Protein AF-A0A5C8Z9X7-F1 (afdb_monomer_lite)

Structure (mmCIF, N/CA/C/O backbone):
data_AF-A0A5C8Z9X7-F1
#
_entry.id   AF-A0A5C8Z9X7-F1
#
loop_
_atom_site.group_PDB
_atom_site.id
_atom_site.type_symbol
_atom_site.label_atom_id
_atom_site.label_alt_id
_atom_site.label_comp_id
_atom_site.label_asym_id
_atom_site.label_entity_id
_atom_site.label_seq_id
_atom_site.pdbx_PDB_ins_code
_atom_site.Cartn_x
_atom_site.Cartn_y
_atom_site.Cartn_z
_atom_site.occupancy
_atom_site.B_iso_or_equiv
_atom_site.auth_seq_id
_atom_site.auth_comp_id
_atom_site.auth_asym_id
_atom_site.auth_atom_id
_atom_site.pdbx_PDB_model_num
ATOM 1 N N . MET A 1 1 ? 26.070 -21.614 -24.315 1.00 42.38 1 MET A N 1
ATOM 2 C CA . MET A 1 1 ? 24.738 -21.307 -23.749 1.00 42.38 1 MET A CA 1
ATOM 3 C C . MET A 1 1 ? 24.468 -19.811 -23.822 1.00 42.38 1 MET A C 1
ATOM 5 O O . MET A 1 1 ? 24.891 -19.078 -22.942 1.00 42.38 1 MET A O 1
ATOM 9 N N . GLY A 1 2 ? 23.814 -19.342 -24.884 1.00 53.16 2 GLY A N 1
ATOM 10 C CA . GLY A 1 2 ? 23.426 -17.938 -25.027 1.00 53.16 2 GLY A CA 1
ATOM 11 C C . GLY A 1 2 ? 21.914 -17.839 -25.138 1.00 53.16 2 GLY A C 1
ATOM 12 O O . GLY A 1 2 ? 21.373 -18.003 -26.224 1.00 53.16 2 GLY A O 1
ATOM 13 N N . SER A 1 3 ? 21.219 -17.602 -24.027 1.00 50.03 3 SER A N 1
ATOM 14 C CA . SER A 1 3 ? 19.779 -17.337 -24.052 1.00 50.03 3 SER A CA 1
ATOM 15 C C . SER A 1 3 ? 19.474 -16.067 -23.268 1.00 50.03 3 SER A C 1
ATOM 17 O O . SER A 1 3 ? 19.736 -15.985 -22.074 1.00 50.03 3 SER A O 1
ATOM 19 N N . ASN A 1 4 ? 18.935 -15.087 -23.994 1.00 58.66 4 ASN A N 1
ATOM 20 C CA . ASN A 1 4 ? 18.564 -13.717 -23.629 1.00 58.66 4 ASN A CA 1
ATOM 21 C C . ASN A 1 4 ? 17.695 -13.567 -22.355 1.00 58.66 4 ASN A C 1
ATOM 23 O O . ASN A 1 4 ? 16.552 -13.107 -22.414 1.00 58.66 4 ASN A O 1
ATOM 27 N N . ASP A 1 5 ? 18.255 -13.844 -21.178 1.00 80.06 5 ASP A N 1
ATOM 28 C CA . ASP A 1 5 ? 17.573 -13.655 -19.886 1.00 80.06 5 ASP A CA 1
ATOM 29 C C . ASP A 1 5 ? 17.265 -12.174 -19.586 1.00 80.06 5 ASP A C 1
ATOM 31 O O . ASP A 1 5 ? 16.352 -11.839 -18.836 1.00 80.06 5 ASP A O 1
ATOM 35 N N . ARG A 1 6 ? 17.935 -11.250 -20.292 1.00 88.88 6 ARG A N 1
ATOM 36 C CA . ARG A 1 6 ? 17.697 -9.795 -20.251 1.00 88.88 6 ARG A CA 1
ATOM 37 C C . ARG A 1 6 ? 16.259 -9.387 -20.588 1.00 88.88 6 ARG A C 1
ATOM 39 O O . ARG A 1 6 ? 15.781 -8.367 -20.087 1.00 88.88 6 ARG A O 1
ATOM 46 N N . ASN A 1 7 ? 15.585 -10.126 -21.473 1.00 92.00 7 ASN A N 1
ATOM 47 C CA . ASN A 1 7 ? 14.222 -9.805 -21.908 1.00 92.00 7 ASN A CA 1
ATOM 48 C C . ASN A 1 7 ? 13.137 -10.512 -21.086 1.00 92.00 7 ASN A C 1
ATOM 50 O O . ASN A 1 7 ? 11.970 -10.148 -21.244 1.00 92.00 7 ASN A O 1
ATOM 54 N N . LYS A 1 8 ? 13.494 -11.482 -20.234 1.00 93.94 8 LYS A N 1
ATOM 55 C CA . LYS A 1 8 ? 12.525 -12.172 -19.381 1.00 93.94 8 LYS A CA 1
ATOM 56 C C . LYS A 1 8 ? 11.962 -11.237 -18.306 1.00 93.94 8 LYS A C 1
ATOM 58 O O . LYS A 1 8 ? 12.588 -10.212 -18.003 1.00 93.94 8 LYS 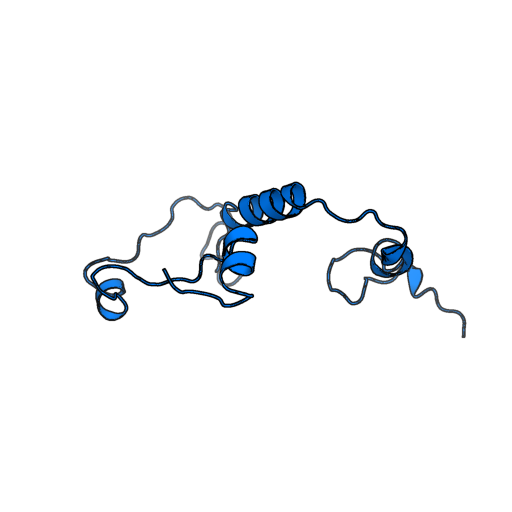A O 1
ATOM 63 N N . PRO A 1 9 ? 10.778 -11.549 -17.746 1.00 94.31 9 PRO A N 1
ATOM 64 C CA . PRO A 1 9 ? 10.276 -10.867 -16.563 1.00 94.31 9 PRO A CA 1
ATOM 65 C C . PRO A 1 9 ? 11.337 -10.837 -15.466 1.00 94.31 9 PRO A C 1
ATOM 67 O O . PRO A 1 9 ? 12.052 -11.812 -15.243 1.00 94.31 9 PRO A O 1
ATOM 70 N N . CYS A 1 10 ? 11.462 -9.695 -14.804 1.00 94.62 10 CYS A N 1
ATOM 71 C CA . CYS A 1 10 ? 12.379 -9.554 -13.691 1.00 94.62 10 CYS A CA 1
ATOM 72 C C . CYS A 1 10 ? 11.927 -10.439 -12.523 1.00 94.62 10 CYS A C 1
ATOM 74 O O . CYS A 1 10 ? 10.742 -10.465 -12.189 1.00 94.62 10 CYS A O 1
ATOM 76 N N . TRP A 1 11 ? 12.885 -11.071 -11.847 1.00 93.38 11 TRP A N 1
ATOM 77 C CA . TRP A 1 11 ? 12.645 -11.958 -10.703 1.00 93.38 11 TRP A CA 1
ATOM 78 C C . TRP A 1 11 ? 11.928 -11.285 -9.517 1.00 93.38 11 TRP A C 1
ATOM 80 O O . TRP A 1 11 ? 11.368 -11.970 -8.675 1.00 93.38 11 TRP A O 1
ATOM 90 N N . CYS A 1 12 ? 11.888 -9.949 -9.460 1.00 92.25 12 CYS A N 1
ATOM 91 C CA . CYS A 1 12 ? 11.220 -9.191 -8.398 1.00 92.25 12 CYS A CA 1
ATOM 92 C C . CYS A 1 12 ? 9.689 -9.118 -8.528 1.00 92.25 12 CYS A C 1
ATOM 94 O O . CYS A 1 12 ? 9.048 -8.415 -7.752 1.00 92.25 12 CYS A O 1
ATOM 96 N N . GLY A 1 13 ? 9.096 -9.738 -9.556 1.00 88.69 13 GLY A N 1
ATOM 97 C CA . GLY A 1 13 ? 7.641 -9.745 -9.747 1.00 88.69 13 GLY A CA 1
ATOM 98 C C . GLY A 1 13 ? 7.041 -8.416 -10.224 1.00 88.69 13 GLY A C 1
ATOM 99 O O . GLY A 1 13 ? 5.827 -8.289 -10.314 1.00 88.69 13 GLY A O 1
ATOM 100 N N . SER A 1 14 ? 7.860 -7.425 -10.595 1.00 88.75 14 SER A N 1
ATOM 101 C CA . SER A 1 14 ? 7.374 -6.107 -11.052 1.00 88.75 14 SER A CA 1
ATOM 102 C C . SER A 1 14 ? 6.635 -6.114 -12.400 1.00 88.75 14 SER A C 1
ATOM 104 O O . SER A 1 14 ? 6.155 -5.069 -12.837 1.00 88.75 14 SER A O 1
ATOM 106 N N . GLY A 1 15 ? 6.628 -7.239 -13.122 1.00 90.75 15 GLY A N 1
ATOM 107 C CA . GLY A 1 15 ? 6.119 -7.340 -14.496 1.00 90.75 15 GLY A CA 1
ATOM 108 C C . GLY A 1 15 ? 6.997 -6.655 -15.557 1.00 90.75 15 GLY A C 1
ATOM 109 O O . GLY A 1 15 ? 6.738 -6.783 -16.753 1.00 90.75 15 GLY A O 1
ATOM 110 N N . LYS A 1 16 ? 8.067 -5.951 -15.160 1.00 92.44 16 LYS A N 1
ATOM 111 C CA . LYS A 1 16 ? 9.035 -5.336 -16.082 1.00 92.44 16 LYS A CA 1
ATOM 112 C C . LYS A 1 16 ? 10.042 -6.374 -16.587 1.00 92.44 16 LYS A C 1
ATOM 114 O O . LYS A 1 16 ? 10.370 -7.329 -15.886 1.00 92.44 16 LYS A O 1
ATOM 119 N N . LYS A 1 17 ? 10.603 -6.156 -17.784 1.00 94.31 17 LYS A N 1
ATOM 120 C CA . LYS A 1 17 ? 11.741 -6.949 -18.296 1.00 94.31 17 LYS A CA 1
ATOM 121 C C . LYS A 1 17 ? 12.968 -6.750 -17.398 1.00 94.31 17 LYS A C 1
ATOM 123 O O . LYS A 1 17 ? 13.209 -5.618 -16.977 1.00 94.31 17 LYS A O 1
ATOM 128 N N . TYR A 1 18 ? 13.773 -7.790 -17.169 1.00 93.88 18 TYR A N 1
ATOM 129 C CA . TYR A 1 18 ? 14.961 -7.740 -16.303 1.00 93.88 18 TYR A CA 1
ATOM 130 C C . TYR A 1 18 ? 15.903 -6.577 -16.658 1.00 93.88 18 TYR A C 1
ATOM 132 O O . TYR A 1 18 ? 16.286 -5.800 -15.782 1.00 93.88 18 TYR A O 1
ATOM 140 N N . LYS A 1 19 ? 16.152 -6.354 -17.957 1.00 92.81 19 LYS A N 1
ATOM 141 C CA . LYS A 1 19 ? 16.980 -5.238 -18.447 1.00 92.81 19 LYS A CA 1
ATOM 142 C C . LYS A 1 19 ? 16.453 -3.829 -18.145 1.00 92.81 19 LYS A C 1
ATOM 144 O O . LYS A 1 19 ? 17.208 -2.879 -18.257 1.00 92.81 19 LYS A O 1
ATOM 149 N N . LYS A 1 20 ? 15.159 -3.688 -17.843 1.00 92.12 20 LYS A N 1
ATOM 150 C CA . LYS A 1 20 ? 14.495 -2.417 -17.491 1.00 92.12 20 LYS A CA 1
ATOM 151 C C . LYS A 1 20 ? 14.154 -2.344 -15.996 1.00 92.12 20 LYS A C 1
ATOM 153 O O . LYS A 1 20 ? 13.305 -1.552 -15.591 1.00 92.12 20 LYS A O 1
ATOM 158 N N . CYS A 1 21 ? 14.709 -3.251 -15.199 1.00 92.31 21 CYS A N 1
ATOM 159 C CA . CYS A 1 21 ? 14.418 -3.363 -13.781 1.00 92.31 21 CYS A CA 1
ATOM 160 C C . CYS A 1 21 ? 15.728 -3.530 -13.010 1.00 92.31 21 CYS A C 1
ATOM 162 O O . CYS A 1 21 ? 16.429 -2.543 -12.825 1.00 92.31 21 CYS A O 1
ATOM 164 N N . HIS A 1 22 ? 16.088 -4.746 -12.601 1.00 92.38 22 HIS A N 1
ATOM 165 C CA . HIS A 1 22 ? 17.248 -4.947 -11.732 1.00 92.38 22 HIS A CA 1
ATOM 166 C C . HIS A 1 22 ? 18.603 -4.865 -12.447 1.00 92.38 22 HIS A C 1
ATOM 168 O O . HIS A 1 22 ? 19.588 -4.583 -11.781 1.00 92.38 22 HIS A O 1
ATOM 174 N N . LEU A 1 23 ? 18.670 -5.047 -13.775 1.00 92.75 23 LEU A N 1
ATOM 175 C CA . LEU A 1 23 ? 19.950 -4.963 -14.500 1.00 92.75 23 LEU A CA 1
ATOM 176 C C . LEU A 1 23 ? 20.573 -3.557 -14.471 1.00 92.75 23 LEU A C 1
ATOM 178 O O . LEU A 1 23 ? 21.784 -3.441 -14.523 1.00 92.75 23 LEU A O 1
ATOM 182 N N . ILE A 1 24 ? 19.746 -2.512 -14.413 1.00 92.56 24 ILE A N 1
ATOM 183 C CA . ILE A 1 24 ? 20.181 -1.104 -14.421 1.00 92.56 24 ILE A CA 1
ATOM 184 C C . ILE A 1 24 ? 19.952 -0.437 -13.063 1.00 92.56 24 ILE A C 1
ATOM 186 O O . ILE A 1 24 ? 19.882 0.781 -12.976 1.00 92.56 24 ILE A O 1
ATOM 190 N N . ARG A 1 25 ? 19.734 -1.220 -11.996 1.00 88.62 25 ARG A N 1
ATOM 191 C CA . ARG A 1 25 ? 19.290 -0.688 -10.699 1.00 88.62 25 ARG A CA 1
ATOM 192 C C . ARG A 1 25 ? 20.289 0.296 -10.098 1.00 88.62 25 ARG A C 1
ATOM 194 O O . ARG A 1 25 ? 19.851 1.264 -9.490 1.00 88.62 25 ARG A O 1
ATOM 201 N N . GLU A 1 26 ? 21.578 0.033 -10.279 1.00 88.75 26 GLU A N 1
ATOM 202 C CA . GLU A 1 26 ? 22.678 0.871 -9.789 1.00 88.75 26 GLU A CA 1
ATOM 203 C C . GLU A 1 26 ? 22.783 2.204 -10.541 1.00 88.75 26 GLU A C 1
ATOM 205 O O . GLU A 1 26 ? 23.237 3.189 -9.974 1.00 88.75 26 GLU A O 1
ATOM 210 N N . GLU A 1 27 ? 22.309 2.257 -11.790 1.00 92.69 27 GLU A N 1
ATOM 211 C CA . GLU A 1 27 ? 22.295 3.464 -12.629 1.00 92.69 27 GLU A CA 1
ATOM 212 C C . GLU A 1 27 ? 21.043 4.332 -12.400 1.00 92.69 27 GLU A C 1
ATOM 214 O O . GLU A 1 27 ? 20.899 5.386 -13.013 1.00 92.69 27 GLU A O 1
ATOM 219 N N . GLN A 1 28 ? 20.079 3.877 -11.591 1.00 88.06 28 GLN A N 1
ATOM 220 C CA . GLN A 1 28 ? 18.865 4.643 -11.303 1.00 88.06 28 GLN A CA 1
ATOM 221 C C . GLN A 1 28 ? 19.106 5.654 -10.186 1.00 88.06 28 GLN A C 1
ATOM 223 O O . GLN A 1 28 ? 19.698 5.323 -9.159 1.00 88.06 28 GLN A O 1
ATOM 228 N N . ASP A 1 29 ? 18.531 6.845 -10.343 1.00 89.69 29 ASP A N 1
ATOM 229 C CA . ASP A 1 29 ? 18.546 7.865 -9.302 1.00 89.69 29 ASP A CA 1
ATOM 230 C C . ASP A 1 29 ? 17.888 7.364 -8.011 1.00 89.69 29 ASP A C 1
ATOM 232 O O . ASP A 1 29 ? 16.889 6.628 -8.009 1.00 89.69 29 ASP A O 1
ATOM 236 N N . SER A 1 30 ? 18.453 7.788 -6.881 1.00 86.94 30 SER A N 1
ATOM 237 C CA . SER A 1 30 ? 17.854 7.535 -5.578 1.00 86.94 30 SER A CA 1
ATOM 238 C C . SER A 1 30 ? 16.538 8.296 -5.449 1.00 86.94 30 SER A C 1
ATOM 240 O O . SER A 1 30 ? 16.479 9.491 -5.732 1.00 86.94 30 SER A O 1
ATOM 242 N N . LEU A 1 31 ? 15.507 7.625 -4.936 1.00 87.81 31 LEU A N 1
ATOM 243 C CA . LEU A 1 31 ? 14.258 8.284 -4.566 1.00 87.81 31 LEU A CA 1
ATOM 244 C C . LEU A 1 31 ? 14.505 9.276 -3.431 1.00 87.81 31 LEU A C 1
ATOM 246 O O . LEU A 1 31 ? 15.096 8.934 -2.403 1.00 87.81 31 LEU A O 1
ATOM 250 N N . THR A 1 32 ? 13.992 10.488 -3.591 1.00 91.25 32 THR A N 1
ATOM 251 C CA . THR A 1 32 ? 13.977 11.470 -2.515 1.00 91.25 32 THR A CA 1
ATOM 252 C C . THR A 1 32 ? 13.006 11.039 -1.419 1.00 91.25 32 THR A C 1
ATOM 254 O O . THR A 1 32 ? 12.035 10.304 -1.637 1.00 91.25 32 THR A O 1
ATOM 257 N N . ARG A 1 33 ? 13.229 11.552 -0.206 1.00 88.56 33 ARG A N 1
ATOM 258 C CA . ARG A 1 33 ? 12.332 11.319 0.933 1.00 88.56 33 ARG A CA 1
ATOM 259 C C . ARG A 1 33 ? 10.873 11.642 0.592 1.00 88.56 33 ARG A C 1
ATOM 261 O O . ARG A 1 33 ? 9.978 10.869 0.922 1.00 88.56 33 ARG A O 1
ATOM 268 N N . ARG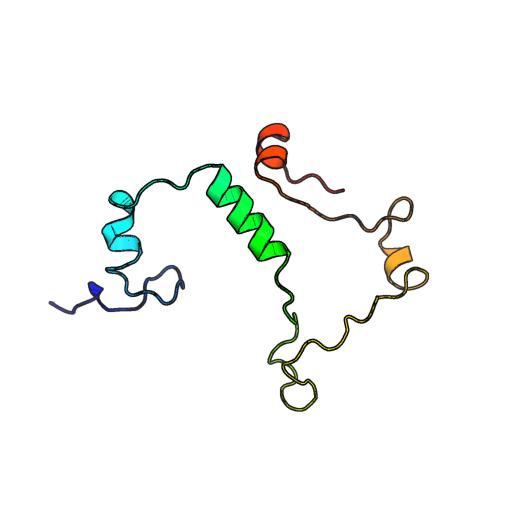 A 1 34 ? 10.652 12.782 -0.063 1.00 89.94 34 ARG A N 1
ATOM 269 C CA . ARG A 1 34 ? 9.318 13.269 -0.413 1.00 89.94 34 ARG A CA 1
ATOM 270 C C . ARG A 1 34 ? 8.612 12.327 -1.382 1.00 89.94 34 ARG A C 1
ATOM 272 O O . ARG A 1 34 ? 7.457 11.993 -1.158 1.00 89.94 34 ARG A O 1
ATOM 279 N N . GLU A 1 35 ? 9.311 11.846 -2.407 1.00 90.75 35 GLU A N 1
ATOM 280 C CA . GLU A 1 35 ? 8.738 10.898 -3.368 1.00 90.75 35 GLU A CA 1
ATOM 281 C C . GLU A 1 35 ? 8.323 9.583 -2.702 1.00 90.75 35 GLU A C 1
ATOM 283 O O . GLU A 1 35 ? 7.267 9.038 -3.025 1.00 90.75 35 GLU A O 1
ATOM 288 N N . LEU A 1 36 ? 9.110 9.088 -1.740 1.00 87.25 36 LEU A N 1
ATOM 289 C CA . LEU A 1 36 ? 8.751 7.899 -0.960 1.00 87.25 36 LEU A CA 1
ATOM 290 C C . LEU A 1 36 ? 7.497 8.128 -0.109 1.00 87.25 36 LEU A C 1
ATOM 292 O O . LEU A 1 36 ? 6.611 7.270 -0.069 1.00 87.25 36 LEU A O 1
ATOM 296 N N . GLU A 1 37 ? 7.409 9.275 0.565 1.00 88.75 37 GLU A N 1
ATOM 297 C CA . GLU A 1 37 ? 6.245 9.643 1.375 1.00 88.75 37 GLU A CA 1
ATOM 298 C C . GLU A 1 37 ? 4.985 9.809 0.515 1.00 88.75 37 GLU A C 1
ATOM 300 O O . GLU A 1 37 ? 3.938 9.242 0.845 1.00 88.75 37 GLU A O 1
ATOM 305 N N . ASP A 1 38 ? 5.095 10.508 -0.616 1.00 89.19 38 ASP A N 1
ATOM 306 C CA . ASP A 1 38 ? 4.001 10.715 -1.565 1.00 89.19 38 ASP A CA 1
ATOM 307 C C . ASP A 1 38 ? 3.543 9.384 -2.172 1.00 89.19 38 ASP A C 1
ATOM 309 O O . ASP A 1 38 ? 2.342 9.103 -2.234 1.00 89.19 38 ASP A O 1
ATOM 313 N N . TYR A 1 39 ? 4.481 8.510 -2.549 1.00 87.38 39 TYR A N 1
ATOM 314 C CA . TYR A 1 39 ? 4.165 7.168 -3.029 1.00 87.38 39 TYR A CA 1
ATOM 315 C C . TYR A 1 39 ? 3.406 6.360 -1.971 1.00 87.38 39 TYR A C 1
ATOM 317 O O . TYR A 1 39 ? 2.334 5.827 -2.259 1.00 87.38 39 TYR A O 1
ATOM 325 N N . ALA A 1 40 ? 3.911 6.296 -0.735 1.00 85.69 40 ALA A N 1
ATOM 326 C CA . ALA A 1 40 ? 3.270 5.548 0.344 1.00 85.69 40 ALA A CA 1
ATOM 327 C C . ALA A 1 40 ? 1.862 6.082 0.658 1.00 85.69 40 ALA A C 1
ATOM 329 O O . ALA A 1 40 ? 0.922 5.301 0.831 1.00 85.69 40 ALA A O 1
ATOM 330 N N . LYS A 1 41 ? 1.690 7.409 0.680 1.00 85.69 41 LYS A N 1
ATOM 331 C CA . LYS A 1 41 ? 0.391 8.064 0.877 1.00 85.69 41 LYS A CA 1
ATOM 332 C C . LYS A 1 41 ? -0.592 7.718 -0.242 1.00 85.69 41 LYS A C 1
ATOM 334 O O . LYS A 1 41 ? -1.728 7.343 0.045 1.00 85.69 41 LYS A O 1
ATOM 339 N N . 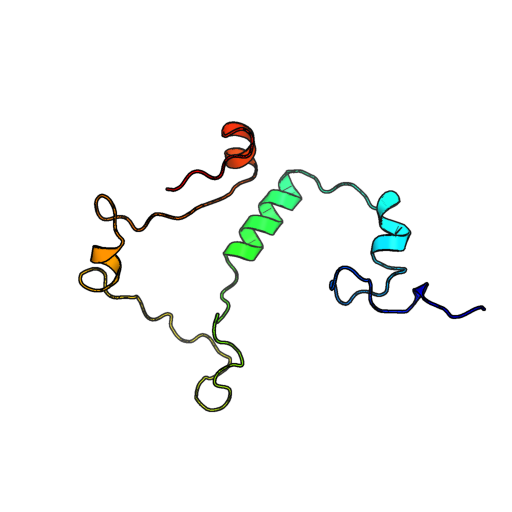ASN A 1 42 ? -0.145 7.789 -1.496 1.00 87.25 42 ASN A N 1
ATOM 340 C CA . ASN A 1 42 ? -0.966 7.485 -2.666 1.00 87.25 42 ASN A CA 1
ATOM 341 C C . ASN A 1 42 ? -1.367 6.011 -2.742 1.00 87.25 42 ASN A C 1
ATOM 343 O O . ASN A 1 42 ? -2.453 5.703 -3.217 1.00 87.25 42 ASN A O 1
ATOM 347 N N . GLN A 1 43 ? -0.524 5.085 -2.284 1.00 86.00 43 GLN A N 1
ATOM 348 C CA . GLN A 1 43 ? -0.898 3.669 -2.227 1.00 86.00 43 GLN A CA 1
ATOM 349 C C . GLN A 1 43 ? -1.969 3.411 -1.160 1.00 86.00 43 GLN A C 1
ATOM 351 O O . GLN A 1 43 ? -2.922 2.689 -1.432 1.00 86.00 43 GLN A O 1
ATOM 356 N N . LYS A 1 44 ? -1.868 4.043 0.020 1.00 81.12 44 LYS A N 1
ATOM 357 C CA . LYS A 1 44 ? -2.860 3.894 1.102 1.00 81.12 44 LYS A CA 1
ATOM 358 C C . LYS A 1 44 ? -4.246 4.432 0.740 1.00 81.12 44 LYS A C 1
ATOM 360 O O . LYS A 1 44 ? -5.241 3.927 1.243 1.00 81.12 44 LYS A O 1
ATOM 365 N N . SER A 1 45 ? -4.325 5.458 -0.106 1.00 81.44 45 SER A N 1
ATOM 366 C CA . SER A 1 45 ? -5.601 6.055 -0.519 1.00 81.44 45 SER A CA 1
ATOM 367 C C . SER A 1 45 ? -6.278 5.328 -1.685 1.00 81.44 45 SER A C 1
ATOM 369 O O . SER A 1 45 ? -7.413 5.666 -2.038 1.00 81.44 45 SER A O 1
ATOM 371 N N . LYS A 1 46 ? -5.624 4.325 -2.291 1.00 83.62 46 LYS A N 1
ATOM 372 C CA . LYS A 1 46 ? -6.234 3.533 -3.361 1.00 83.62 46 LYS A CA 1
ATOM 373 C C . LYS A 1 46 ? -7.389 2.710 -2.810 1.00 83.62 46 LYS A C 1
ATOM 375 O O . LYS A 1 46 ? -7.211 1.824 -1.981 1.00 83.62 46 LYS A O 1
ATOM 380 N N . LYS A 1 47 ? -8.580 2.968 -3.343 1.00 79.12 47 LYS A N 1
ATOM 381 C CA . LYS A 1 47 ? -9.763 2.143 -3.099 1.00 79.12 47 LYS A CA 1
ATOM 382 C C . LYS A 1 47 ? -9.609 0.849 -3.893 1.00 79.12 47 LYS A C 1
ATOM 384 O O . LYS A 1 47 ? -9.733 0.859 -5.115 1.00 79.12 47 LYS A O 1
ATOM 389 N N . VAL A 1 48 ? -9.313 -0.244 -3.199 1.00 78.69 48 VAL A N 1
ATOM 390 C CA . VAL A 1 48 ? -9.201 -1.585 -3.781 1.00 78.69 48 VAL A CA 1
ATOM 391 C C . VAL A 1 48 ? -10.181 -2.502 -3.062 1.00 78.69 48 VAL A C 1
ATOM 393 O O . VAL A 1 48 ? -10.335 -2.422 -1.847 1.00 78.69 48 VAL A O 1
ATOM 396 N N . CYS A 1 49 ? -10.861 -3.363 -3.816 1.00 78.19 49 CYS A N 1
ATOM 397 C CA . CYS A 1 49 ? -11.645 -4.442 -3.235 1.00 78.19 49 CYS A CA 1
ATOM 398 C C . CYS A 1 49 ? -10.689 -5.576 -2.849 1.00 78.19 49 CYS A C 1
ATOM 400 O O . CYS A 1 49 ? -10.068 -6.175 -3.727 1.00 78.19 49 CYS A O 1
ATOM 402 N N . SER A 1 50 ? -10.581 -5.886 -1.555 1.00 79.25 50 SER A N 1
ATOM 403 C CA . SER A 1 50 ? -9.735 -6.985 -1.056 1.00 79.25 50 SER A CA 1
ATOM 404 C C . SER A 1 50 ? -10.198 -8.371 -1.518 1.00 79.25 50 SER A C 1
ATOM 406 O O . SER A 1 50 ? -9.462 -9.339 -1.380 1.00 79.25 50 SER A O 1
ATOM 408 N N . VAL A 1 51 ? -11.411 -8.461 -2.069 1.00 77.38 51 VAL A N 1
ATOM 409 C CA . VAL A 1 51 ? -12.051 -9.699 -2.542 1.00 77.38 51 VAL A CA 1
ATOM 410 C C . VAL A 1 51 ? -12.130 -9.732 -4.078 1.00 77.38 51 VAL A C 1
ATOM 412 O O . VAL A 1 51 ? -12.788 -10.588 -4.667 1.00 77.38 51 VAL A O 1
ATOM 415 N N . ASN A 1 52 ? -11.468 -8.790 -4.764 1.00 71.44 52 ASN A N 1
ATOM 416 C CA . ASN A 1 52 ? -11.482 -8.732 -6.222 1.00 71.44 52 ASN A CA 1
ATOM 417 C C . ASN A 1 52 ? -11.005 -10.077 -6.791 1.00 71.44 52 ASN A C 1
ATOM 419 O O . ASN A 1 52 ? -9.881 -10.488 -6.507 1.00 71.44 52 ASN A O 1
ATOM 423 N N . ASN A 1 53 ? -11.858 -10.722 -7.595 1.00 72.50 53 ASN A N 1
ATOM 424 C CA . ASN A 1 53 ? -11.617 -12.003 -8.269 1.00 72.50 53 ASN A CA 1
ATOM 425 C C . ASN A 1 53 ? -11.844 -13.296 -7.451 1.00 72.50 53 ASN A C 1
ATOM 427 O O . ASN A 1 53 ? -11.556 -14.371 -7.966 1.00 72.50 53 ASN A O 1
ATOM 431 N N . LEU A 1 54 ? -12.369 -13.226 -6.222 1.00 78.81 54 LEU A N 1
ATOM 432 C CA . LEU A 1 54 ? -12.824 -14.424 -5.486 1.00 78.81 54 LEU A CA 1
ATOM 433 C C . LEU A 1 54 ? -14.267 -14.811 -5.835 1.00 78.81 54 LEU A C 1
ATOM 435 O O . LEU A 1 54 ? -14.581 -15.993 -5.901 1.00 78.81 54 LEU A O 1
ATOM 439 N N . TYR A 1 55 ? -15.110 -13.816 -6.117 1.00 79.44 55 TYR A N 1
ATOM 440 C CA . TYR A 1 55 ? -16.510 -14.001 -6.506 1.00 79.44 55 TYR A CA 1
ATOM 441 C C . TYR A 1 55 ? -16.804 -13.181 -7.771 1.00 79.44 55 TYR A C 1
ATOM 443 O O . TYR A 1 55 ? -17.388 -12.098 -7.685 1.00 79.44 55 TYR A O 1
ATOM 451 N N . PRO A 1 56 ? -16.302 -13.614 -8.942 1.00 74.50 56 PRO A N 1
ATOM 452 C CA . PRO A 1 56 ? -16.410 -12.845 -10.181 1.00 74.50 56 PRO A CA 1
ATOM 453 C C . PRO A 1 56 ? -17.859 -12.679 -10.660 1.00 74.50 56 PRO A C 1
ATOM 455 O O . PRO A 1 56 ? -18.162 -11.662 -11.282 1.00 74.50 56 PRO A O 1
ATOM 458 N N . ASP A 1 57 ? -18.731 -13.636 -10.336 1.00 82.00 57 ASP A N 1
ATOM 459 C CA . ASP A 1 57 ? -20.147 -13.621 -10.717 1.00 82.00 57 ASP A CA 1
ATOM 460 C C . ASP A 1 57 ? -21.016 -12.835 -9.716 1.00 82.00 57 ASP A C 1
ATOM 462 O O . ASP A 1 57 ? -21.964 -12.162 -10.119 1.00 82.00 57 ASP A O 1
ATOM 466 N N . ASP A 1 58 ? -20.649 -12.830 -8.427 1.00 75.56 58 ASP A N 1
ATOM 467 C CA . ASP A 1 58 ? -21.439 -12.193 -7.358 1.00 75.56 58 ASP A CA 1
ATOM 468 C C . ASP A 1 58 ? -21.023 -10.742 -7.055 1.00 75.56 58 ASP A C 1
ATOM 470 O O . ASP A 1 58 ? -21.693 -10.034 -6.299 1.00 75.56 58 ASP A O 1
ATOM 474 N N . CYS A 1 59 ? -19.900 -10.271 -7.607 1.00 74.94 59 CYS A N 1
ATOM 475 C CA . CYS A 1 59 ? -19.348 -8.960 -7.280 1.00 74.94 59 CYS A CA 1
ATOM 476 C C . CYS A 1 59 ? -18.939 -8.173 -8.529 1.00 74.94 59 CYS A C 1
ATOM 478 O O . CYS A 1 59 ? -18.028 -8.540 -9.271 1.00 74.94 59 CYS A O 1
ATOM 480 N N . SER A 1 60 ? -19.564 -7.009 -8.731 1.00 72.31 60 SER A N 1
ATOM 481 C CA . SER A 1 60 ? -19.129 -6.083 -9.777 1.00 72.31 60 SER A CA 1
ATOM 482 C C . SER A 1 60 ? -17.738 -5.515 -9.454 1.00 72.31 60 SER A C 1
ATOM 484 O O . SER A 1 60 ? -17.454 -5.148 -8.314 1.00 72.31 60 SER A O 1
ATOM 486 N N . LYS A 1 61 ? -16.885 -5.328 -10.471 1.00 67.00 61 LYS A N 1
ATOM 487 C CA . LYS A 1 61 ? -15.547 -4.713 -10.309 1.00 67.00 61 LYS A CA 1
ATOM 488 C C . LYS A 1 61 ? -15.583 -3.265 -9.789 1.00 67.00 61 LYS A C 1
ATOM 490 O O . LYS A 1 61 ? -14.544 -2.710 -9.435 1.00 67.00 61 LYS A O 1
ATOM 495 N N . LYS A 1 62 ? -16.756 -2.622 -9.777 1.00 74.44 62 LYS A N 1
ATOM 496 C CA . LYS A 1 62 ? -16.938 -1.239 -9.337 1.00 74.44 62 LYS A CA 1
ATOM 497 C C . LYS A 1 62 ? -17.200 -1.206 -7.830 1.00 74.44 62 LYS A C 1
ATOM 499 O O . LYS A 1 62 ? -18.201 -1.730 -7.356 1.00 74.44 62 LYS A O 1
ATOM 504 N N . ILE A 1 63 ? -16.336 -0.520 -7.084 1.00 76.06 63 ILE A N 1
ATOM 505 C CA . ILE A 1 63 ? -16.566 -0.242 -5.660 1.00 76.06 63 ILE A CA 1
ATOM 506 C C . ILE A 1 63 ? -17.675 0.811 -5.558 1.00 76.06 63 ILE A C 1
ATOM 508 O O . ILE A 1 63 ? -17.434 1.995 -5.794 1.00 76.06 63 ILE A O 1
ATOM 512 N N . ILE A 1 64 ? -18.895 0.368 -5.255 1.00 71.31 64 ILE A N 1
ATOM 513 C CA . ILE A 1 64 ? -20.078 1.236 -5.135 1.00 71.31 64 ILE A CA 1
ATOM 514 C C . ILE A 1 64 ? -20.283 1.760 -3.710 1.00 71.31 64 ILE A C 1
ATOM 516 O O . ILE A 1 64 ? -20.726 2.891 -3.539 1.00 71.31 64 ILE A O 1
ATOM 520 N N . ASN A 1 65 ? -19.937 0.964 -2.695 1.00 62.34 65 ASN A N 1
ATOM 521 C CA . ASN A 1 65 ? -20.035 1.327 -1.286 1.00 62.34 65 ASN A CA 1
ATOM 522 C C . ASN A 1 65 ? -19.096 0.436 -0.457 1.00 62.34 65 ASN A C 1
ATOM 524 O O . ASN A 1 65 ? -18.873 -0.717 -0.820 1.00 62.34 65 ASN A O 1
ATOM 528 N N . ALA A 1 66 ? -18.549 0.956 0.641 1.00 65.75 66 ALA A N 1
ATOM 529 C CA . ALA A 1 66 ? -17.844 0.142 1.626 1.00 65.75 66 ALA A CA 1
ATOM 530 C C . ALA A 1 66 ? -18.825 -0.174 2.758 1.00 65.75 66 ALA A C 1
ATOM 532 O O . ALA A 1 66 ? -19.386 0.739 3.361 1.00 65.75 66 ALA A O 1
ATOM 533 N N . HIS A 1 67 ? -19.064 -1.453 3.040 1.00 64.81 67 HIS A N 1
ATOM 534 C CA . HIS A 1 67 ? -19.880 -1.843 4.188 1.00 64.81 67 HIS A CA 1
ATOM 535 C C . HIS A 1 67 ? -19.087 -1.533 5.460 1.00 64.81 67 HIS A C 1
ATOM 537 O O . HIS A 1 67 ? -18.001 -2.075 5.669 1.00 64.81 67 HIS A O 1
ATOM 543 N N . THR A 1 68 ? -19.605 -0.649 6.307 1.00 67.12 68 THR A N 1
ATOM 544 C CA . THR A 1 68 ? -19.014 -0.415 7.627 1.00 67.12 68 THR A CA 1
ATOM 545 C C . THR A 1 68 ? -19.317 -1.622 8.513 1.00 67.12 68 THR A C 1
ATOM 547 O O . THR A 1 68 ? -20.477 -2.001 8.664 1.00 67.12 68 THR A O 1
ATOM 550 N N . ILE A 1 69 ? -18.287 -2.227 9.106 1.00 78.06 69 ILE A N 1
ATOM 551 C CA . ILE A 1 69 ? -18.448 -3.286 10.113 1.00 78.06 69 ILE A CA 1
ATOM 552 C C . ILE A 1 69 ? -19.126 -2.682 11.354 1.00 78.06 69 ILE A C 1
ATOM 554 O O . ILE A 1 69 ? -18.867 -1.530 11.713 1.00 78.06 69 ILE A O 1
ATOM 558 N N . SER A 1 70 ? -20.010 -3.434 12.015 1.00 81.38 70 SER A N 1
ATOM 559 C CA . SER A 1 70 ? -20.731 -2.936 13.188 1.00 81.38 70 SER A CA 1
ATOM 560 C C . SER A 1 70 ? -19.770 -2.583 14.334 1.00 81.38 70 SER A C 1
ATOM 562 O O . SER A 1 70 ? -18.980 -3.407 14.797 1.00 81.38 70 SER A O 1
ATOM 564 N N . LYS A 1 71 ? -19.856 -1.335 14.820 1.00 78.94 71 LYS A N 1
ATOM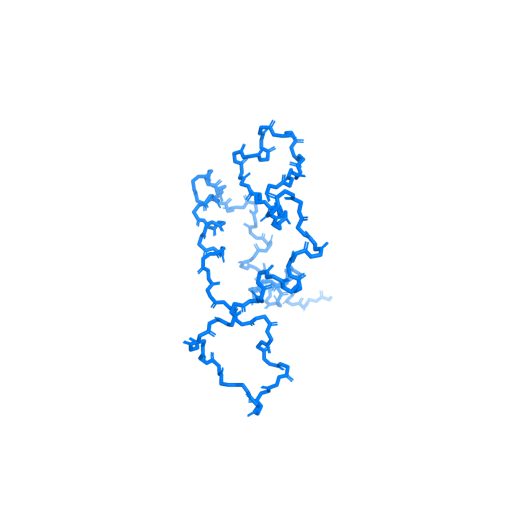 565 C CA . LYS A 1 71 ? -19.031 -0.841 15.939 1.00 78.94 71 LYS A CA 1
ATOM 566 C C . LYS A 1 71 ? -19.352 -1.546 17.258 1.00 78.94 71 LYS A C 1
ATOM 568 O O . LYS A 1 71 ? -18.454 -1.843 18.029 1.00 78.94 71 LYS A O 1
ATOM 573 N N . SER A 1 72 ? -20.636 -1.796 17.512 1.00 82.94 72 SER A N 1
ATOM 574 C CA . SER A 1 72 ? -21.142 -2.402 18.750 1.00 82.94 72 SER A CA 1
ATOM 575 C C . SER A 1 72 ? -21.102 -3.930 18.761 1.00 82.94 72 SER A C 1
ATOM 577 O O . SER A 1 72 ? -21.266 -4.517 19.826 1.00 82.94 72 SER A O 1
ATOM 579 N N . GLY A 1 73 ? -20.920 -4.558 17.596 1.00 85.06 73 GLY A N 1
ATOM 580 C CA . GLY A 1 73 ? -20.791 -6.004 17.455 1.00 85.06 73 GLY A CA 1
ATOM 581 C C . GLY A 1 73 ? -19.325 -6.397 17.345 1.00 85.06 73 GLY A C 1
ATOM 582 O O . GLY A 1 73 ? -18.581 -6.337 18.319 1.00 85.06 73 GLY A O 1
ATOM 583 N N . SER A 1 74 ? -18.903 -6.761 16.136 1.00 86.81 74 SER A N 1
ATOM 584 C CA . SER A 1 74 ? -17.602 -7.386 15.880 1.00 86.81 74 SER A CA 1
ATOM 585 C C . SER A 1 74 ? -16.400 -6.525 16.275 1.00 86.81 74 SER A C 1
ATOM 587 O O . SER A 1 74 ? -15.406 -7.066 16.745 1.00 86.81 74 SER A O 1
ATOM 589 N N . LEU A 1 75 ? -16.463 -5.197 16.104 1.00 88.56 75 LEU A N 1
ATOM 590 C CA . LEU A 1 75 ? -15.313 -4.336 16.412 1.00 88.56 75 LEU A CA 1
ATOM 591 C C . LEU A 1 75 ? -15.105 -4.118 17.911 1.00 88.56 75 LEU A C 1
ATOM 593 O O . LEU A 1 75 ? -13.977 -3.867 18.318 1.00 88.56 75 LEU A O 1
ATOM 597 N N . LYS A 1 76 ? -16.163 -4.216 18.728 1.00 91.62 76 LYS A N 1
ATOM 598 C CA . LYS A 1 76 ? -16.071 -3.995 20.176 1.00 91.62 76 LYS A CA 1
ATOM 599 C C . LYS A 1 76 ? -15.147 -5.018 20.837 1.00 91.62 76 LYS A C 1
ATOM 601 O O . LYS A 1 76 ? -14.364 -4.646 21.704 1.00 91.62 76 LYS A O 1
ATOM 606 N N . GLU A 1 77 ? -15.218 -6.267 20.385 1.00 90.94 77 GLU A N 1
ATOM 607 C CA . GLU A 1 77 ? -14.444 -7.387 20.932 1.00 90.94 77 GLU A CA 1
ATOM 608 C C . GLU A 1 77 ? -12.933 -7.213 20.746 1.00 90.94 77 GLU A C 1
ATOM 610 O O . GLU A 1 77 ? -12.146 -7.578 21.609 1.00 90.94 77 GLU A O 1
ATOM 615 N N . ILE A 1 78 ? -12.529 -6.613 19.627 1.00 91.31 78 ILE A N 1
ATOM 616 C CA . ILE A 1 78 ? -11.120 -6.374 19.285 1.00 91.31 78 ILE A CA 1
ATOM 617 C C . ILE A 1 78 ? -10.678 -4.936 19.584 1.00 91.31 78 ILE A C 1
ATOM 619 O O . ILE A 1 78 ? -9.602 -4.522 19.153 1.00 91.31 78 ILE A O 1
ATOM 623 N N . SER A 1 79 ? -11.530 -4.143 20.242 1.00 92.50 79 SER A N 1
ATOM 624 C CA . SER A 1 79 ? -11.230 -2.745 20.542 1.00 92.50 79 SER A CA 1
ATOM 625 C C . SER A 1 79 ? -10.574 -2.591 21.907 1.00 92.50 79 SER A C 1
ATOM 627 O O . SER A 1 79 ? -11.043 -3.134 22.904 1.00 92.50 79 SER A O 1
ATOM 629 N N . GLU A 1 80 ? -9.544 -1.756 21.963 1.00 90.75 80 GLU A N 1
ATOM 630 C CA . GLU A 1 80 ? -8.912 -1.301 23.194 1.00 90.75 80 GLU A CA 1
ATOM 631 C C . GLU A 1 80 ? -9.299 0.162 23.409 1.00 90.75 80 GLU A C 1
ATOM 633 O O . GLU A 1 80 ? -9.114 1.007 22.533 1.00 90.75 80 GLU A O 1
ATOM 638 N N . ASN A 1 81 ? -9.914 0.478 24.553 1.00 88.50 81 ASN A N 1
ATOM 639 C CA . ASN A 1 81 ? -10.405 1.831 24.858 1.00 88.50 81 ASN A CA 1
ATOM 640 C C . ASN A 1 81 ? -11.282 2.434 23.736 1.00 88.50 81 ASN A C 1
ATOM 642 O O . ASN A 1 81 ? -11.191 3.622 23.418 1.00 88.50 81 ASN A O 1
ATOM 646 N N . GLY A 1 82 ? -12.116 1.600 23.101 1.00 86.94 82 GLY A N 1
ATOM 647 C CA . GLY A 1 82 ? -13.027 2.010 22.027 1.00 86.94 82 GLY A CA 1
ATOM 648 C C . GLY A 1 82 ? -12.375 2.215 20.655 1.00 86.94 82 GLY A C 1
ATOM 649 O O . GLY A 1 82 ? -13.056 2.665 19.732 1.00 86.94 82 GLY A O 1
ATOM 650 N N . HIS A 1 83 ? -11.094 1.871 20.500 1.00 87.88 83 HIS A N 1
ATOM 651 C CA . HIS A 1 83 ? -10.350 1.983 19.250 1.00 87.88 83 HIS A CA 1
ATOM 652 C C . HIS A 1 83 ? -9.857 0.608 18.792 1.00 87.88 83 HIS A C 1
ATOM 654 O O . HIS A 1 83 ? -9.402 -0.202 19.594 1.00 87.88 83 HIS A O 1
ATOM 660 N N . VAL A 1 84 ? -9.954 0.334 17.491 1.00 90.19 84 VAL A N 1
ATOM 661 C CA . VAL A 1 84 ? -9.336 -0.856 16.895 1.00 90.19 84 VAL A CA 1
ATOM 662 C C . VAL A 1 84 ? -7.932 -0.461 16.472 1.00 90.19 84 VAL A C 1
ATOM 664 O O . VAL A 1 84 ? -7.778 0.343 15.552 1.00 90.19 84 VAL A O 1
ATOM 667 N N . MET A 1 85 ? -6.943 -1.004 17.174 1.00 89.88 85 MET A N 1
ATOM 668 C CA . MET A 1 85 ? -5.537 -0.666 16.983 1.00 89.88 85 MET A CA 1
ATOM 669 C C . MET A 1 85 ? -5.021 -1.155 15.629 1.00 89.88 85 MET A C 1
ATOM 671 O O . MET A 1 85 ? -5.343 -2.254 15.169 1.00 89.88 85 MET A O 1
ATOM 675 N N . GLY A 1 86 ? -4.186 -0.345 14.989 1.00 88.06 86 GLY A N 1
ATOM 676 C CA . GLY A 1 86 ? -3.535 -0.670 13.732 1.00 88.06 86 GLY A CA 1
ATOM 677 C C . GLY A 1 86 ? -2.149 -0.051 13.632 1.00 88.06 86 GLY A C 1
ATOM 678 O O . GLY A 1 86 ? -1.847 0.989 14.204 1.00 88.06 86 GLY A O 1
ATOM 679 N N . ALA A 1 87 ? -1.272 -0.677 12.853 1.00 87.56 87 ALA A N 1
ATOM 680 C CA . ALA A 1 87 ? 0.004 -0.060 12.526 1.00 87.56 87 ALA A CA 1
ATOM 681 C C . ALA A 1 87 ? -0.201 0.966 11.404 1.00 87.56 87 ALA A C 1
ATOM 683 O O . ALA A 1 87 ? -0.602 0.612 10.288 1.00 87.56 87 ALA A O 1
ATOM 684 N N . LYS A 1 88 ? 0.153 2.232 11.644 1.00 83.56 88 LYS A N 1
ATOM 685 C CA . LYS A 1 88 ? 0.209 3.262 10.596 1.00 83.56 88 LYS A CA 1
ATOM 686 C C . LYS A 1 88 ? 1.657 3.663 10.307 1.00 83.56 88 LYS A C 1
ATOM 688 O O . LYS A 1 88 ? 2.078 4.779 10.617 1.00 83.56 88 LYS A O 1
ATOM 693 N N . PRO A 1 89 ? 2.435 2.807 9.619 1.00 80.94 89 PRO A N 1
ATOM 694 C CA . PRO A 1 89 ? 3.816 3.133 9.308 1.00 80.94 89 PRO A CA 1
ATOM 695 C C . PRO A 1 89 ? 3.878 4.382 8.431 1.00 80.94 89 PRO A C 1
ATOM 697 O O . PRO A 1 89 ? 3.245 4.459 7.370 1.00 80.94 89 PRO A O 1
ATOM 700 N N . SER A 1 90 ? 4.646 5.365 8.877 1.00 86.25 90 SER A N 1
ATOM 701 C CA . SER A 1 90 ? 5.114 6.490 8.073 1.00 86.25 90 SER A CA 1
ATOM 702 C C . SER A 1 90 ? 6.632 6.521 8.162 1.00 86.25 90 SER A C 1
ATOM 704 O O . SER A 1 90 ? 7.193 6.087 9.165 1.00 86.25 90 SER A O 1
ATOM 706 N N . LEU A 1 91 ? 7.311 7.037 7.138 1.00 86.25 91 LEU A N 1
ATOM 707 C CA . LEU A 1 91 ? 8.772 7.115 7.168 1.00 86.25 91 LEU A CA 1
ATOM 708 C C . LEU A 1 91 ? 9.259 7.965 8.355 1.00 86.25 91 LEU A C 1
ATOM 710 O O . LEU A 1 91 ? 10.218 7.601 9.025 1.00 86.25 91 LEU A O 1
ATOM 714 N N . SER A 1 92 ? 8.565 9.066 8.661 1.00 86.25 92 SER A N 1
ATOM 715 C CA . SER A 1 92 ? 8.811 9.876 9.862 1.00 86.25 92 SER A CA 1
ATOM 716 C C . SER A 1 92 ? 8.608 9.092 11.158 1.00 86.25 92 SER A C 1
ATOM 718 O O . SER A 1 92 ? 9.440 9.190 12.052 1.00 86.25 92 SER A O 1
ATOM 720 N N . GLY A 1 93 ? 7.518 8.326 11.263 1.00 87.25 93 GLY A N 1
ATOM 721 C CA . GLY A 1 93 ? 7.218 7.506 12.438 1.00 87.25 93 GLY A CA 1
ATOM 722 C C . GLY A 1 93 ? 8.269 6.423 12.652 1.00 87.25 93 GLY A C 1
ATOM 723 O O . GLY A 1 93 ? 8.830 6.337 13.733 1.00 87.25 93 GLY A O 1
ATOM 724 N N . LEU A 1 94 ? 8.626 5.697 11.590 1.00 89.31 94 LEU A N 1
ATOM 725 C CA . LEU A 1 94 ? 9.645 4.648 11.621 1.00 89.31 94 LEU A CA 1
ATOM 726 C C . LEU A 1 94 ? 11.022 5.177 12.025 1.00 89.31 94 LEU A C 1
ATOM 728 O O . LEU A 1 94 ? 11.737 4.511 12.760 1.00 89.31 94 LEU A O 1
ATOM 732 N N . ILE A 1 95 ? 11.413 6.371 11.575 1.00 89.88 95 ILE A N 1
ATOM 733 C CA . ILE A 1 95 ? 12.684 6.970 12.008 1.00 89.88 95 ILE A CA 1
ATOM 734 C C . ILE A 1 95 ? 12.641 7.308 13.503 1.00 89.88 95 ILE A C 1
ATOM 736 O O . ILE A 1 95 ? 13.599 7.024 14.216 1.00 89.88 95 ILE A O 1
ATOM 740 N N . LYS A 1 96 ? 11.530 7.876 13.991 1.00 89.50 96 LYS A N 1
ATOM 741 C CA . LYS A 1 96 ? 11.360 8.219 15.413 1.00 89.50 96 LYS A CA 1
ATOM 742 C C . LYS A 1 96 ? 11.355 6.986 16.31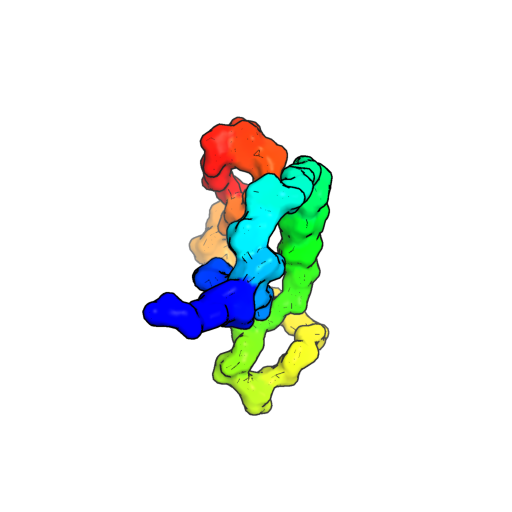7 1.00 89.50 96 LYS A C 1
ATOM 744 O O . LYS A 1 96 ? 11.955 7.021 17.383 1.00 89.50 96 LYS A O 1
ATOM 749 N N . SER A 1 97 ? 10.719 5.905 15.881 1.00 89.31 97 SER A N 1
ATOM 750 C CA . SER A 1 97 ? 10.605 4.654 16.635 1.00 89.31 97 SER A CA 1
ATOM 751 C C . SER A 1 97 ? 11.786 3.697 16.416 1.00 89.31 97 SER A C 1
ATOM 753 O O . SER A 1 97 ? 11.713 2.525 16.791 1.00 89.31 97 SER A O 1
ATOM 755 N N . ASN A 1 98 ? 12.874 4.162 15.787 1.00 90.06 98 ASN A N 1
ATOM 756 C CA . ASN A 1 98 ? 14.040 3.349 15.432 1.00 90.06 98 ASN A CA 1
ATOM 757 C C . ASN A 1 98 ? 13.663 2.041 14.700 1.00 90.06 98 ASN A C 1
ATOM 759 O O . ASN A 1 98 ? 14.134 0.951 15.017 1.00 90.06 98 ASN A O 1
ATOM 763 N N . GLY A 1 99 ? 12.737 2.154 13.749 1.00 87.38 99 GLY A N 1
ATOM 764 C CA . GLY A 1 99 ? 12.236 1.066 12.916 1.00 87.38 99 GLY A CA 1
ATOM 7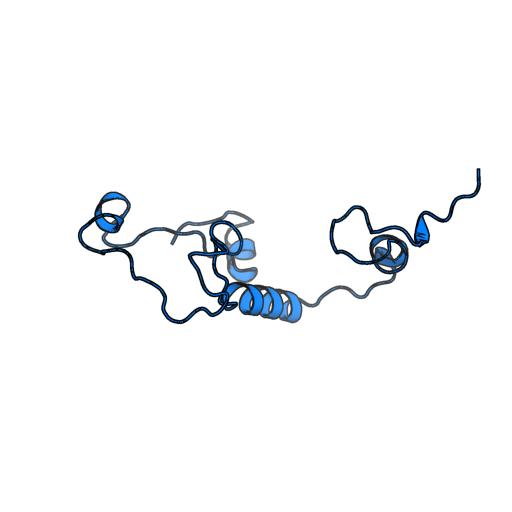65 C C . GLY A 1 99 ? 11.115 0.234 13.539 1.00 87.38 99 GLY A C 1
ATOM 766 O O . GLY A 1 99 ? 10.614 -0.671 12.874 1.00 87.38 99 GLY A O 1
ATOM 767 N N . LYS A 1 100 ? 10.685 0.516 14.776 1.00 89.44 100 LYS A N 1
ATOM 768 C CA . LYS A 1 100 ? 9.589 -0.226 15.414 1.00 89.44 100 LYS A CA 1
ATOM 769 C C . LYS A 1 100 ? 8.228 0.207 14.872 1.00 89.44 100 LYS A C 1
ATOM 771 O O . LYS A 1 100 ? 7.952 1.394 14.709 1.00 89.44 100 LYS A O 1
ATOM 776 N N . LEU A 1 101 ? 7.364 -0.767 14.606 1.00 87.81 101 LEU A N 1
ATOM 777 C CA . LEU A 1 101 ? 5.963 -0.510 14.292 1.00 87.81 101 LEU A CA 1
ATOM 778 C C . LEU A 1 101 ? 5.199 -0.364 15.602 1.00 87.81 101 LEU A C 1
ATOM 780 O O . LEU A 1 101 ? 5.034 -1.336 16.333 1.00 87.81 101 LEU A O 1
ATOM 784 N N . GLU A 1 102 ? 4.764 0.856 15.887 1.00 85.12 102 GLU A N 1
ATOM 785 C CA . GLU A 1 102 ? 3.871 1.143 17.004 1.00 85.12 102 GLU A CA 1
ATOM 786 C C . GLU A 1 102 ? 2.419 1.030 16.532 1.00 85.12 102 GLU A C 1
ATOM 788 O O . GLU A 1 102 ? 2.096 1.359 15.383 1.00 85.12 102 GLU A O 1
ATOM 793 N N . LEU A 1 103 ? 1.576 0.492 17.409 1.00 84.75 103 LEU A N 1
ATOM 794 C CA . LEU A 1 103 ? 0.143 0.375 17.186 1.00 84.75 103 LEU A CA 1
ATOM 795 C C . LEU A 1 103 ? -0.535 1.641 17.708 1.00 84.75 103 LEU A C 1
ATOM 797 O O . LEU A 1 103 ? -0.209 2.106 18.800 1.00 84.75 103 LEU A O 1
ATOM 801 N N . GLU A 1 104 ? -1.452 2.180 16.912 1.00 79.69 104 GLU A N 1
ATOM 802 C CA . GLU A 1 104 ? -2.279 3.349 17.234 1.00 79.69 104 GLU A CA 1
ATOM 803 C C . GLU A 1 104 ? -3.738 3.149 16.818 1.00 79.69 104 GLU A C 1
ATOM 805 O O . GLU A 1 104 ? -4.011 2.245 15.990 1.00 79.69 104 GLU A O 1
#

Foldseek 3Di:
DDDPQQQDQDPVPPRHRVVVPVVCVVVDDDDDLVNVQVVVVVVVPDDADPCPPVCPPVDDRDCPDDDDDDQVPPVVVCDDPSHNWDFDDGPVVCVVVVNDGDID

Radius of gyration: 20.63 Å; chains: 1; bounding box: 46×35×50 Å

InterPro domains:
  IPR004027 SEC-C motif [PF02810] (6-22)

Secondary structure (DSSP, 8-state):
----GGGSBPTTSSSSBGGGTGGGGGGSPPPPHHHHHHHHHHHHT----TTTTTSTTTS-SS---PPPPPTTTHHHHT-BTTB---B---HHHHHHTTT---B-

pLDDT: mean 83.82, std 9.82, range [42.38, 94.62]

Organism: NCBI:txid2593301

Sequence (104 aa):
MGSNDRNKPCWCGSGKKYKKCHLIREEQDSLTRRELEDYAKNQKSKKVCSVNNLYPDDCSKKIINAHTISKSGSLKEISENGHVMGAKPSLSGLIKSNGKLELE